Protein AF-A0A701QXY0-F1 (afdb_monomer_lite)

Sequence (76 aa):
LINSPVFTRRTAEAEARQNVSAVLVGKNINFFLTTRDVRAGEELWFDYGPDYQHFEPGEALRPTQVKEELPSSEGE

InterPro domains:
  IPR046341 SET domain superfamily [G3DSA:2.170.270.10] (7-62)
  IPR046341 SET domain superfamily [SSF82199] (27-54)

Structure (mmCIF, N/CA/C/O backbone):
data_AF-A0A701QXY0-F1
#
_entry.id   AF-A0A701QXY0-F1
#
loop_
_atom_site.group_PDB
_atom_site.id
_atom_site.type_symbol
_atom_site.label_atom_id
_atom_site.label_alt_id
_atom_site.label_comp_id
_atom_site.label_asym_id
_atom_site.label_entity_id
_atom_site.label_seq_id
_atom_site.pdbx_PDB_ins_code
_atom_site.Cartn_x
_atom_site.Cartn_y
_atom_site.Cartn_z
_atom_site.occupancy
_atom_site.B_iso_or_equiv
_atom_site.auth_seq_id
_atom_site.auth_comp_id
_atom_site.auth_asym_id
_atom_site.auth_atom_id
_atom_site.pdbx_PDB_model_num
ATOM 1 N N . LEU A 1 1 ? 23.711 -7.961 20.174 1.00 35.91 1 LEU A N 1
ATOM 2 C CA . LEU A 1 1 ? 23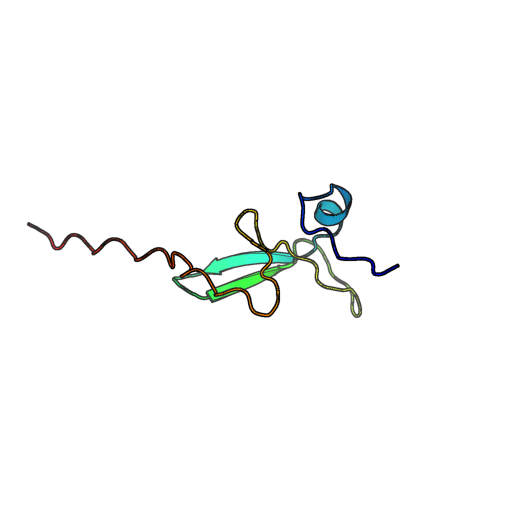.248 -6.711 19.534 1.00 35.91 1 LEU A CA 1
ATOM 3 C C . LEU A 1 1 ? 21.877 -7.002 18.954 1.00 35.91 1 LEU A C 1
ATOM 5 O O . LEU A 1 1 ? 21.789 -7.748 17.990 1.00 35.91 1 LEU A O 1
ATOM 9 N N . ILE A 1 2 ? 20.821 -6.549 19.626 1.00 33.75 2 ILE A N 1
ATOM 10 C CA . ILE A 1 2 ? 19.450 -6.682 19.130 1.00 33.75 2 ILE A CA 1
ATOM 11 C C . ILE A 1 2 ? 19.235 -5.470 18.226 1.00 33.75 2 ILE A C 1
ATOM 13 O O . ILE A 1 2 ? 19.324 -4.339 18.695 1.00 33.75 2 ILE A O 1
ATOM 17 N N . ASN A 1 3 ? 19.051 -5.710 16.928 1.00 40.22 3 ASN A N 1
ATOM 18 C CA . ASN A 1 3 ? 18.581 -4.690 15.996 1.00 40.22 3 ASN A CA 1
ATOM 19 C C . ASN A 1 3 ? 17.134 -4.371 16.375 1.00 40.22 3 ASN A C 1
ATOM 21 O O . ASN A 1 3 ? 16.214 -5.013 15.876 1.00 40.22 3 ASN A O 1
ATOM 25 N N . SER A 1 4 ? 16.929 -3.431 17.294 1.00 41.94 4 SER A N 1
ATOM 26 C CA . SER A 1 4 ? 15.607 -2.844 17.484 1.00 41.94 4 SER A CA 1
ATOM 27 C C . SER A 1 4 ? 15.269 -2.088 16.198 1.00 41.94 4 SER A C 1
ATOM 29 O O . SER A 1 4 ? 16.038 -1.197 15.823 1.00 41.94 4 SER A O 1
ATOM 31 N N . PRO A 1 5 ? 14.195 -2.449 15.474 1.00 46.97 5 PRO A N 1
ATOM 32 C CA . PRO A 1 5 ? 13.786 -1.698 14.301 1.00 46.97 5 PRO A CA 1
ATOM 33 C C . PRO A 1 5 ? 13.465 -0.273 14.745 1.00 46.97 5 PRO A C 1
ATOM 35 O O . PRO A 1 5 ? 12.555 -0.020 15.530 1.00 46.97 5 PRO A O 1
ATOM 38 N N . VAL A 1 6 ? 14.278 0.666 14.283 1.00 47.78 6 VAL A N 1
ATOM 39 C CA . VAL A 1 6 ? 14.079 2.082 14.544 1.00 47.78 6 VAL A CA 1
ATOM 40 C C . VAL A 1 6 ? 12.968 2.546 13.600 1.00 47.78 6 VAL A C 1
ATOM 42 O O . VAL A 1 6 ? 13.206 2.793 12.423 1.00 47.78 6 VAL A O 1
ATOM 45 N N . PHE A 1 7 ? 11.739 2.634 14.114 1.00 55.75 7 PHE A N 1
ATOM 46 C CA . PHE A 1 7 ? 10.550 3.126 13.398 1.00 55.75 7 PHE A CA 1
ATOM 47 C C . PHE A 1 7 ? 10.558 4.654 13.178 1.00 55.75 7 PHE A C 1
ATOM 49 O O . PHE A 1 7 ? 9.508 5.261 12.977 1.00 55.75 7 PHE A O 1
ATOM 56 N N . THR A 1 8 ? 11.711 5.330 13.238 1.00 51.72 8 THR A N 1
ATOM 57 C CA . THR A 1 8 ? 11.774 6.768 12.956 1.00 51.72 8 THR A CA 1
ATOM 58 C C . THR A 1 8 ? 12.009 7.040 11.475 1.00 51.72 8 THR A C 1
ATOM 60 O O . THR A 1 8 ? 13.004 6.613 10.904 1.00 51.72 8 THR A O 1
ATOM 63 N N . ARG A 1 9 ? 11.094 7.846 10.917 1.00 54.34 9 ARG A N 1
ATOM 64 C CA . ARG A 1 9 ? 11.152 8.593 9.648 1.00 54.34 9 ARG A CA 1
ATOM 65 C C . ARG A 1 9 ? 11.447 7.754 8.395 1.00 54.34 9 ARG A C 1
ATOM 67 O O . ARG A 1 9 ? 12.544 7.240 8.225 1.00 54.34 9 ARG A O 1
ATOM 74 N N . ARG A 1 10 ? 10.479 7.746 7.463 1.00 58.41 10 ARG A N 1
ATOM 75 C CA . ARG A 1 10 ? 10.612 7.300 6.059 1.00 58.41 10 ARG A CA 1
ATOM 76 C C . ARG A 1 10 ? 12.039 7.493 5.538 1.00 58.41 10 ARG A C 1
ATOM 78 O O . ARG A 1 10 ? 12.480 8.625 5.330 1.00 58.41 10 ARG A O 1
ATOM 85 N N . THR A 1 11 ? 12.764 6.393 5.357 1.00 65.56 11 THR A N 1
ATOM 86 C CA . THR A 1 11 ? 14.027 6.409 4.622 1.00 65.56 11 THR A CA 1
ATOM 87 C C . THR A 1 11 ? 13.697 6.364 3.133 1.00 65.56 11 THR A C 1
ATOM 89 O O . THR A 1 11 ? 12.748 5.694 2.726 1.00 65.56 11 THR A O 1
ATOM 92 N N . ALA A 1 12 ? 14.480 7.053 2.299 1.00 62.06 12 ALA A N 1
ATOM 93 C CA . ALA A 1 12 ? 14.282 7.027 0.845 1.00 62.06 12 ALA A CA 1
ATOM 94 C C . ALA A 1 12 ? 14.326 5.591 0.276 1.00 62.06 12 ALA A C 1
ATOM 96 O O . ALA A 1 12 ? 13.668 5.279 -0.711 1.00 62.06 12 ALA A O 1
ATOM 97 N N . GLU A 1 13 ? 15.068 4.698 0.935 1.00 66.31 13 GLU A N 1
ATOM 98 C CA . GLU A 1 13 ? 15.129 3.271 0.619 1.00 66.31 13 GLU A CA 1
ATOM 99 C C . GLU A 1 13 ? 13.813 2.537 0.923 1.00 66.31 13 GLU A C 1
ATOM 101 O O . GLU A 1 13 ? 13.380 1.714 0.119 1.0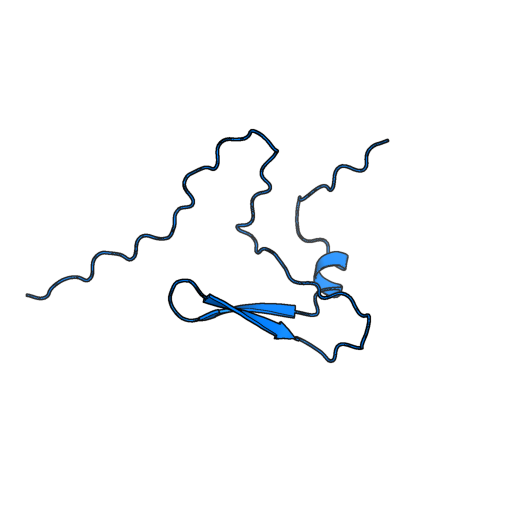0 66.31 13 GLU A O 1
ATOM 106 N N . ALA A 1 14 ? 13.158 2.837 2.050 1.00 68.81 14 ALA A N 1
ATOM 107 C CA . ALA A 1 14 ? 11.861 2.258 2.387 1.00 68.81 14 ALA A CA 1
ATOM 108 C C . ALA A 1 14 ? 10.765 2.749 1.433 1.00 68.81 14 ALA A C 1
ATOM 110 O O . ALA A 1 14 ? 9.951 1.946 0.988 1.00 68.81 14 ALA A O 1
ATOM 111 N N . GLU A 1 15 ? 10.779 4.032 1.059 1.00 69.69 15 GLU A N 1
ATOM 112 C CA . GLU A 1 15 ? 9.844 4.586 0.069 1.00 69.69 15 GLU A CA 1
ATOM 113 C C . GLU A 1 15 ? 10.045 3.963 -1.317 1.00 69.69 15 GLU A C 1
ATOM 115 O O . GLU A 1 15 ? 9.079 3.552 -1.953 1.00 69.69 15 GLU A O 1
ATOM 120 N N . ALA A 1 16 ? 11.296 3.810 -1.764 1.00 73.38 16 ALA A N 1
ATOM 121 C CA . ALA A 1 16 ? 11.609 3.209 -3.061 1.00 73.38 16 ALA A CA 1
ATOM 122 C C . ALA A 1 16 ? 11.224 1.720 -3.164 1.00 73.38 16 ALA A C 1
ATOM 124 O O . ALA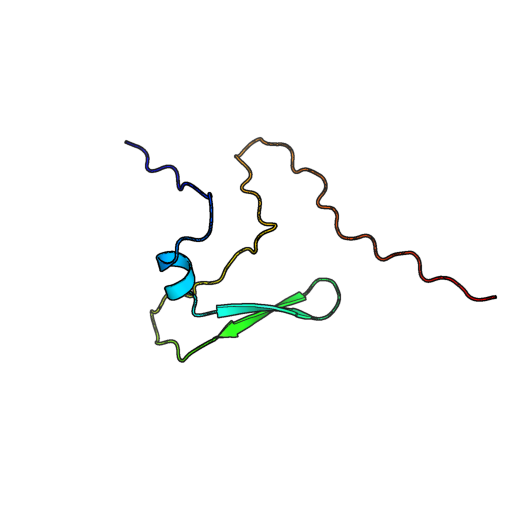 A 1 16 ? 11.091 1.192 -4.269 1.00 73.38 16 ALA A O 1
ATOM 125 N N . ARG A 1 17 ? 11.051 1.030 -2.029 1.00 80.81 17 ARG A N 1
ATOM 126 C CA . ARG A 1 17 ? 10.629 -0.379 -1.972 1.00 80.81 17 ARG A CA 1
ATOM 127 C C . ARG A 1 17 ? 9.116 -0.568 -2.011 1.00 80.81 17 ARG A C 1
ATOM 129 O O . ARG A 1 17 ? 8.679 -1.686 -2.276 1.00 80.81 17 ARG A O 1
ATOM 136 N N . GLN A 1 18 ? 8.325 0.483 -1.787 1.00 83.69 18 GLN A N 1
ATOM 137 C CA . GLN A 1 18 ? 6.866 0.380 -1.760 1.00 83.69 18 GLN A CA 1
ATOM 138 C C . GLN A 1 18 ? 6.329 -0.058 -3.123 1.00 83.69 18 GLN A C 1
ATOM 140 O O . GLN A 1 18 ? 6.556 0.584 -4.148 1.00 83.69 18 GLN A O 1
ATOM 145 N N . ASN A 1 19 ? 5.607 -1.174 -3.128 1.00 91.69 19 ASN A N 1
ATOM 146 C CA . ASN A 1 19 ? 4.941 -1.722 -4.308 1.00 91.69 19 ASN A CA 1
ATOM 147 C C . ASN A 1 19 ? 3.425 -1.853 -4.107 1.00 91.69 19 ASN A C 1
ATOM 149 O O . ASN A 1 19 ? 2.725 -2.270 -5.029 1.00 91.69 19 ASN A O 1
ATOM 153 N N . VAL A 1 20 ? 2.921 -1.453 -2.935 1.00 92.44 20 VAL A N 1
ATOM 154 C CA . VAL A 1 20 ? 1.505 -1.434 -2.576 1.00 92.44 20 VAL A CA 1
ATOM 155 C C . VAL A 1 20 ? 1.150 -0.101 -1.909 1.00 92.44 20 VAL A C 1
ATOM 157 O O . VAL A 1 20 ? 1.882 0.402 -1.058 1.00 92.44 20 VAL A O 1
ATOM 160 N N . SER A 1 21 ? 0.006 0.467 -2.281 1.00 88.75 21 SER A N 1
ATOM 161 C CA . SER A 1 21 ? -0.637 1.596 -1.608 1.00 88.75 21 SER A CA 1
ATOM 162 C C . SER A 1 21 ? -1.890 1.134 -0.865 1.00 88.75 21 SER A C 1
ATOM 164 O O . SER A 1 21 ? -2.558 0.193 -1.290 1.00 88.75 21 SER A O 1
ATOM 166 N N . ALA A 1 22 ? -2.216 1.794 0.246 1.00 88.44 22 ALA A N 1
ATOM 167 C CA . ALA A 1 22 ? -3.452 1.569 0.989 1.00 88.44 22 ALA A CA 1
ATOM 168 C C . ALA A 1 22 ? -4.441 2.709 0.713 1.00 88.44 22 ALA A C 1
ATOM 170 O O . ALA A 1 22 ? -4.079 3.884 0.778 1.00 88.44 22 ALA A O 1
ATOM 171 N N . VAL A 1 23 ? -5.690 2.365 0.408 1.00 86.88 23 VAL A N 1
ATOM 172 C CA . VAL A 1 23 ? -6.778 3.313 0.153 1.00 86.88 23 VAL A CA 1
ATOM 173 C C . VAL A 1 23 ? -7.959 2.962 1.045 1.00 86.88 23 VAL A C 1
ATOM 175 O O . VAL A 1 23 ? -8.469 1.842 1.004 1.00 86.88 23 VAL A O 1
ATOM 178 N N . LEU A 1 24 ? -8.4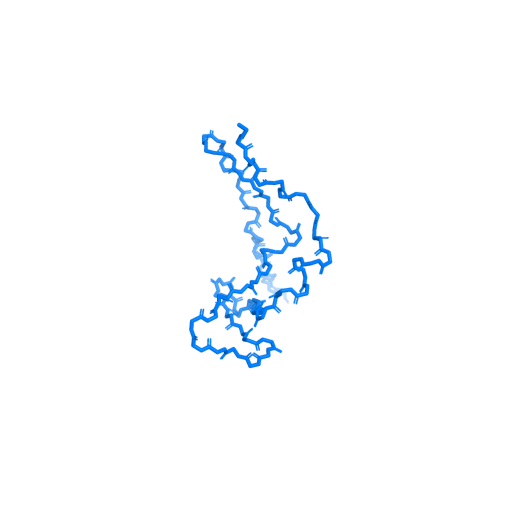18 3.933 1.832 1.00 84.19 24 LEU A N 1
ATOM 179 C CA . LEU A 1 24 ? -9.620 3.791 2.645 1.00 84.19 24 LEU A CA 1
ATOM 180 C C . LEU A 1 24 ? -10.863 3.932 1.758 1.00 84.19 24 LEU A C 1
ATOM 182 O O . LEU A 1 24 ? -11.033 4.932 1.061 1.00 84.19 24 LEU A O 1
ATOM 186 N N . VAL A 1 25 ? -11.746 2.940 1.806 1.00 84.81 25 VAL A N 1
ATOM 187 C CA . VAL A 1 25 ? -13.032 2.935 1.106 1.00 84.81 25 VAL A CA 1
ATOM 188 C C . VAL A 1 25 ? -14.150 2.780 2.133 1.00 84.81 25 VAL A C 1
ATOM 190 O O . VAL A 1 25 ? -14.185 1.833 2.921 1.00 84.81 25 VAL A O 1
ATOM 193 N N . GLY A 1 26 ? -15.092 3.723 2.125 1.00 84.06 26 GLY A N 1
ATOM 194 C CA . GLY A 1 26 ? -16.106 3.816 3.171 1.00 84.06 26 GLY A CA 1
ATOM 195 C C . GLY A 1 26 ? -15.485 4.202 4.516 1.00 84.06 26 GLY A C 1
ATOM 196 O O . GLY A 1 26 ? -14.549 4.994 4.562 1.00 84.06 26 GLY A O 1
ATOM 197 N N . LYS A 1 27 ? -16.021 3.663 5.617 1.00 80.62 27 LYS A N 1
ATOM 198 C CA . LYS A 1 27 ? -15.575 4.038 6.970 1.00 80.62 27 LYS A CA 1
ATOM 199 C C . LYS A 1 27 ? -14.362 3.256 7.467 1.00 80.62 27 LYS A C 1
ATOM 201 O O . LYS A 1 27 ? -13.470 3.853 8.048 1.00 80.62 27 LYS A O 1
ATOM 206 N N . ASN A 1 28 ? -14.338 1.938 7.251 1.00 82.12 28 ASN A N 1
ATOM 207 C CA . ASN A 1 28 ? -13.440 1.034 7.985 1.00 82.12 28 ASN A CA 1
ATOM 208 C C . ASN A 1 28 ? -12.772 -0.037 7.104 1.00 82.12 28 ASN A C 1
ATOM 210 O O . ASN A 1 28 ? -12.271 -1.029 7.629 1.00 82.12 28 ASN A O 1
ATOM 214 N N . ILE A 1 29 ? -12.804 0.107 5.775 1.00 85.12 29 ILE A N 1
ATOM 215 C CA . ILE A 1 29 ? -12.263 -0.904 4.856 1.00 85.12 29 ILE A CA 1
ATOM 216 C C . ILE A 1 29 ? -11.071 -0.316 4.112 1.00 85.12 29 ILE A C 1
ATOM 218 O O . ILE A 1 29 ? -11.210 0.676 3.403 1.00 85.12 29 ILE A O 1
ATOM 222 N N . ASN A 1 30 ? -9.906 -0.948 4.247 1.00 87.00 30 ASN A N 1
ATOM 223 C CA . ASN A 1 30 ? -8.723 -0.607 3.464 1.00 87.00 30 ASN A CA 1
ATOM 224 C C . ASN A 1 30 ? -8.597 -1.553 2.270 1.00 87.00 30 ASN A C 1
ATOM 226 O O . ASN A 1 30 ? -8.618 -2.774 2.429 1.00 87.00 30 ASN A O 1
ATOM 230 N N . PHE A 1 31 ? -8.437 -0.978 1.084 1.00 91.38 31 PHE A N 1
ATOM 231 C CA . PHE A 1 31 ? -8.037 -1.680 -0.125 1.00 91.38 31 PHE A CA 1
ATOM 232 C C . PHE A 1 31 ? -6.547 -1.463 -0.356 1.00 91.38 31 PHE A C 1
ATOM 234 O O . PHE A 1 31 ? -6.054 -0.343 -0.247 1.00 91.38 31 PHE A O 1
ATOM 241 N N . PHE A 1 32 ? -5.845 -2.537 -0.696 1.00 91.25 32 PHE A N 1
ATOM 242 C CA . PHE A 1 32 ? -4.417 -2.511 -0.980 1.00 91.25 32 PHE A CA 1
ATOM 243 C C . PHE A 1 32 ? -4.212 -2.698 -2.479 1.00 91.25 32 PHE A C 1
ATOM 245 O O . PHE A 1 32 ? -4.626 -3.714 -3.038 1.00 91.25 32 PHE A O 1
ATOM 252 N N . LEU A 1 33 ? -3.620 -1.703 -3.135 1.00 93.00 33 LEU A N 1
ATOM 253 C CA . LEU A 1 33 ? -3.459 -1.664 -4.585 1.00 93.00 33 LEU A CA 1
ATOM 254 C C . LEU A 1 33 ? -1.981 -1.690 -4.945 1.00 93.00 33 LEU A C 1
ATOM 256 O O . LEU A 1 33 ? -1.189 -0.923 -4.406 1.00 93.00 33 LEU A O 1
ATOM 260 N N . THR A 1 34 ? -1.604 -2.547 -5.886 1.00 94.38 34 THR A N 1
ATOM 261 C CA . THR A 1 34 ? -0.234 -2.584 -6.398 1.00 94.38 34 THR A CA 1
ATOM 262 C C . THR A 1 34 ? 0.078 -1.312 -7.187 1.00 94.38 34 THR A C 1
ATOM 264 O O . THR A 1 34 ? -0.691 -0.925 -8.066 1.00 94.38 34 THR A O 1
ATOM 267 N N . THR A 1 35 ? 1.213 -0.671 -6.910 1.00 91.19 35 THR A N 1
ATOM 268 C CA . THR A 1 35 ? 1.656 0.563 -7.594 1.00 91.19 35 THR A CA 1
ATOM 269 C C . THR A 1 35 ? 2.516 0.290 -8.829 1.00 91.19 35 THR A C 1
ATOM 271 O O . THR A 1 35 ? 2.817 1.203 -9.598 1.00 91.19 35 THR A O 1
ATOM 274 N N . ARG A 1 36 ? 2.907 -0.971 -9.023 1.00 91.62 36 ARG A N 1
ATOM 275 C CA . ARG A 1 36 ? 3.652 -1.500 -10.168 1.00 91.62 36 ARG A CA 1
ATOM 276 C C . ARG A 1 36 ? 3.383 -2.996 -10.311 1.00 91.62 36 ARG A C 1
ATOM 278 O O . ARG A 1 36 ? 2.798 -3.598 -9.414 1.00 91.62 36 ARG A O 1
ATOM 285 N N . ASP A 1 37 ? 3.871 -3.600 -11.389 1.00 95.06 37 ASP A N 1
ATOM 286 C CA . ASP A 1 37 ? 3.852 -5.055 -11.534 1.00 95.06 37 ASP A CA 1
ATOM 287 C C . ASP A 1 37 ? 4.641 -5.728 -10.398 1.00 95.06 37 ASP A C 1
ATOM 289 O O . ASP A 1 37 ? 5.769 -5.329 -10.074 1.00 95.06 37 ASP A O 1
ATOM 293 N N . VAL A 1 38 ? 4.036 -6.761 -9.809 1.00 93.25 38 VAL A N 1
ATOM 294 C CA . VAL A 1 38 ? 4.603 -7.571 -8.723 1.00 93.25 38 VAL A CA 1
ATOM 295 C C . VAL A 1 38 ? 4.725 -9.014 -9.194 1.00 93.25 38 VAL A C 1
ATOM 297 O O . VAL A 1 38 ? 3.812 -9.561 -9.816 1.00 93.25 38 VAL A O 1
ATOM 300 N N . ARG A 1 39 ? 5.867 -9.645 -8.918 1.00 95.38 39 ARG A N 1
ATOM 301 C CA . ARG A 1 39 ? 6.140 -11.031 -9.322 1.00 95.38 39 ARG A CA 1
ATOM 302 C C . ARG A 1 39 ? 5.774 -12.026 -8.224 1.00 95.38 39 ARG A C 1
ATOM 304 O O . ARG A 1 39 ? 5.749 -11.704 -7.042 1.00 95.38 39 ARG A O 1
ATOM 311 N N . ALA A 1 40 ? 5.540 -13.277 -8.615 1.00 95.62 40 ALA A N 1
ATOM 312 C CA . ALA A 1 40 ? 5.344 -14.355 -7.651 1.00 95.62 40 ALA A CA 1
ATOM 313 C C . ALA A 1 40 ? 6.580 -14.509 -6.745 1.00 95.62 40 ALA A C 1
ATOM 315 O O . ALA A 1 40 ? 7.708 -14.566 -7.236 1.00 95.62 40 ALA A O 1
ATOM 316 N N . GLY A 1 41 ? 6.350 -14.581 -5.432 1.00 95.62 41 GLY A N 1
ATOM 317 C CA . GLY A 1 41 ? 7.409 -14.647 -4.420 1.00 95.62 41 GLY A CA 1
ATOM 318 C C . GLY A 1 41 ? 8.019 -13.294 -4.040 1.00 95.62 41 GLY A C 1
ATOM 319 O O . GLY A 1 41 ? 8.891 -13.256 -3.178 1.00 95.62 41 GLY A O 1
ATOM 320 N N . GLU A 1 42 ? 7.576 -12.194 -4.649 1.00 93.62 42 GLU A N 1
ATOM 321 C CA . GLU A 1 42 ? 7.954 -10.849 -4.229 1.00 93.62 42 GLU A CA 1
ATOM 322 C C . GLU A 1 42 ? 7.148 -10.422 -2.992 1.00 93.62 42 GLU A C 1
ATOM 324 O O . GLU A 1 42 ? 5.941 -10.648 -2.911 1.00 93.62 42 GLU A O 1
ATOM 329 N N . GLU A 1 43 ? 7.822 -9.807 -2.022 1.00 92.38 43 GLU A N 1
ATOM 330 C CA . GLU A 1 43 ? 7.185 -9.294 -0.811 1.00 92.38 43 GLU A CA 1
ATOM 331 C C . GLU A 1 43 ? 6.401 -8.007 -1.100 1.00 92.38 43 GLU A C 1
ATOM 333 O O . GLU A 1 43 ? 6.848 -7.136 -1.854 1.00 92.38 43 GLU A O 1
ATOM 338 N N . LEU A 1 44 ? 5.216 -7.894 -0.499 1.00 92.75 44 LEU A N 1
ATOM 339 C CA . LEU A 1 44 ? 4.367 -6.715 -0.611 1.00 92.75 44 LEU A CA 1
ATOM 340 C C . LEU A 1 44 ? 4.749 -5.702 0.467 1.00 92.75 44 LEU A C 1
ATOM 342 O O . LEU A 1 44 ? 4.630 -5.973 1.660 1.00 92.75 44 LEU A O 1
ATOM 346 N N . TRP A 1 45 ? 5.159 -4.518 0.030 1.00 90.44 45 TRP A N 1
ATOM 347 C CA . TRP A 1 45 ? 5.604 -3.419 0.871 1.00 90.44 45 TRP A CA 1
ATOM 348 C C . TRP A 1 45 ? 4.659 -2.233 0.714 1.00 90.44 45 TRP A C 1
ATOM 350 O O . TRP A 1 45 ? 4.514 -1.684 -0.382 1.00 90.44 45 TRP A O 1
ATOM 360 N N . PHE A 1 46 ? 4.062 -1.807 1.823 1.00 87.81 46 PHE A N 1
ATOM 361 C CA . PHE A 1 46 ? 3.263 -0.589 1.919 1.00 87.81 46 PHE A CA 1
ATOM 362 C C . PHE A 1 46 ? 3.622 0.188 3.184 1.00 87.81 46 PHE A C 1
ATOM 364 O O . PHE A 1 46 ? 4.193 -0.350 4.133 1.00 87.81 46 PHE A O 1
ATOM 371 N N . ASP A 1 47 ? 3.307 1.477 3.171 1.00 81.50 47 ASP A N 1
ATOM 372 C CA . ASP A 1 47 ? 3.506 2.362 4.312 1.00 81.50 47 ASP A CA 1
ATOM 373 C C . ASP A 1 47 ? 2.378 2.209 5.335 1.00 81.50 47 ASP A C 1
ATOM 375 O O . ASP A 1 47 ? 1.208 2.148 4.955 1.00 81.50 47 ASP A O 1
ATOM 379 N N . TYR A 1 48 ? 2.710 2.233 6.626 1.00 79.69 48 TYR A N 1
ATOM 380 C CA . TYR A 1 48 ? 1.703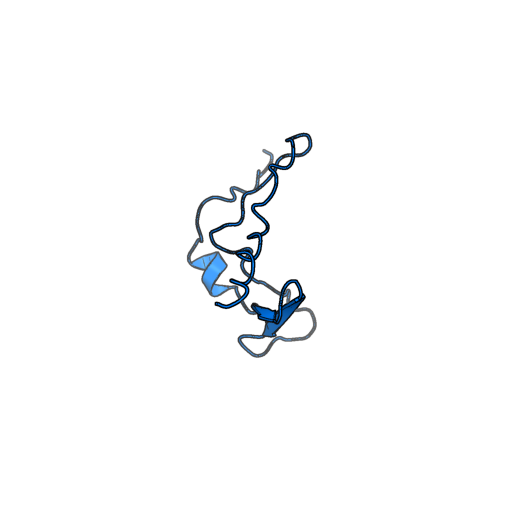 2.315 7.688 1.00 79.69 48 TYR A CA 1
ATOM 381 C C . TYR A 1 48 ? 1.066 3.711 7.791 1.00 79.69 48 TYR A C 1
ATOM 383 O O . TYR A 1 48 ? 0.011 3.866 8.404 1.00 79.69 48 TYR A O 1
ATOM 391 N N . GLY A 1 49 ? 1.685 4.714 7.172 1.00 76.00 49 GLY A N 1
ATOM 392 C CA . GLY A 1 49 ? 1.269 6.103 7.174 1.00 76.00 49 GLY A CA 1
ATOM 393 C C . GLY A 1 49 ? 2.071 6.953 8.164 1.00 76.00 49 GLY A C 1
ATOM 394 O O . GLY A 1 49 ? 2.697 6.435 9.091 1.00 76.00 49 GLY A O 1
ATOM 395 N N . PRO A 1 50 ? 2.037 8.286 7.996 1.00 73.75 50 PRO A N 1
ATOM 396 C CA . PRO A 1 50 ? 2.722 9.218 8.891 1.00 73.75 50 PRO A CA 1
ATOM 397 C C . PRO A 1 50 ? 2.158 9.204 10.319 1.00 73.75 50 PRO A C 1
ATOM 399 O O . PRO A 1 50 ? 2.874 9.554 11.253 1.00 73.75 50 PRO A O 1
ATOM 402 N N . ASP A 1 51 ? 0.902 8.782 10.479 1.00 74.00 51 ASP A N 1
ATOM 403 C CA . ASP A 1 51 ? 0.206 8.712 11.767 1.00 74.00 51 ASP A CA 1
ATOM 404 C C . ASP A 1 51 ? 0.442 7.380 12.498 1.00 74.00 51 ASP A C 1
ATOM 406 O O . ASP A 1 51 ? -0.067 7.171 13.601 1.00 74.00 51 ASP A O 1
ATOM 410 N N . TYR A 1 52 ? 1.204 6.458 11.899 1.00 75.88 52 TYR A N 1
ATOM 411 C CA . TYR A 1 52 ? 1.556 5.213 12.561 1.00 75.88 52 TYR A CA 1
ATOM 412 C C . TYR A 1 52 ? 2.502 5.479 13.727 1.00 75.88 52 TYR A C 1
ATOM 414 O O . TYR A 1 52 ? 3.619 5.972 13.559 1.00 75.88 52 TYR A O 1
ATOM 422 N N . GLN A 1 53 ? 2.064 5.078 14.913 1.00 73.12 53 GLN A N 1
ATOM 423 C CA . GLN A 1 53 ? 2.876 5.078 16.113 1.00 73.12 53 GLN A CA 1
ATOM 424 C C . GLN A 1 53 ? 3.158 3.632 16.510 1.00 73.12 53 GLN A C 1
ATOM 426 O O . GLN A 1 53 ? 2.237 2.829 16.655 1.00 73.12 53 GLN A O 1
ATOM 431 N N . HIS A 1 54 ? 4.438 3.293 16.657 1.00 74.00 54 HIS A N 1
ATOM 432 C CA . HIS A 1 54 ? 4.821 1.999 17.206 1.00 74.00 54 HIS A CA 1
ATOM 433 C C . HIS A 1 54 ? 4.392 1.923 18.677 1.00 74.00 54 HIS A C 1
ATOM 435 O O . HIS A 1 54 ? 4.582 2.891 19.413 1.00 74.00 54 HIS A O 1
ATOM 441 N N . PHE A 1 55 ? 3.834 0.783 19.086 1.00 76.06 55 PHE A N 1
ATOM 442 C CA . PHE A 1 55 ? 3.461 0.507 20.473 1.00 76.06 55 PHE A CA 1
ATOM 443 C C . PHE A 1 55 ? 4.303 -0.652 20.990 1.00 76.06 55 PHE A C 1
ATOM 445 O O . PHE A 1 55 ? 4.353 -1.710 20.355 1.00 76.06 55 PHE A O 1
ATOM 452 N N . GLU A 1 56 ? 4.930 -0.466 22.148 1.00 78.12 56 GLU A N 1
ATOM 453 C CA . GLU A 1 56 ? 5.671 -1.542 22.801 1.00 78.12 56 GLU A CA 1
ATOM 454 C C . GLU A 1 56 ? 4.705 -2.503 23.519 1.00 78.12 56 GLU A C 1
ATOM 456 O O . GLU A 1 56 ? 3.677 -2.077 24.062 1.00 78.12 56 GLU A O 1
ATOM 461 N N . PRO A 1 57 ? 5.002 -3.814 23.573 1.00 74.06 57 PRO A N 1
ATOM 462 C CA . PRO A 1 57 ? 4.184 -4.763 24.320 1.00 74.06 57 PRO A CA 1
ATOM 463 C C . PRO A 1 57 ? 4.024 -4.348 25.793 1.00 74.06 57 PRO A C 1
ATOM 465 O O . PRO A 1 57 ? 5.004 -4.221 26.524 1.00 74.06 57 PRO A O 1
ATOM 468 N N . GLY A 1 58 ? 2.780 -4.165 26.243 1.00 77.06 58 GLY A N 1
ATOM 469 C CA . GLY A 1 58 ? 2.456 -3.718 27.606 1.00 77.06 58 GLY A CA 1
ATOM 470 C C . GLY A 1 58 ? 2.181 -2.217 27.735 1.00 77.06 58 GLY A C 1
ATOM 471 O O . GLY A 1 58 ? 1.728 -1.775 28.792 1.00 77.06 58 GLY A O 1
ATOM 472 N N . GLU A 1 59 ? 2.386 -1.439 26.672 1.00 75.69 59 GLU A N 1
ATOM 473 C CA . GLU A 1 59 ? 1.907 -0.063 26.600 1.00 75.69 59 GLU A CA 1
ATOM 474 C C . GLU A 1 59 ? 0.378 -0.051 26.447 1.00 75.69 59 GLU A C 1
ATOM 476 O O . GLU A 1 59 ? -0.200 -0.810 25.665 1.00 75.69 59 GLU A O 1
ATOM 481 N N . ALA A 1 60 ? -0.305 0.792 27.226 1.00 72.94 60 ALA A N 1
ATOM 482 C CA . ALA A 1 60 ? -1.745 0.951 27.086 1.00 72.94 60 ALA A CA 1
ATOM 483 C C . ALA A 1 60 ? -2.042 1.543 25.703 1.00 72.94 60 ALA A C 1
ATOM 485 O O . ALA A 1 60 ? -1.543 2.622 25.374 1.00 72.94 60 ALA A O 1
ATOM 486 N N . LEU A 1 61 ? -2.876 0.858 24.913 1.00 66.06 61 LEU A N 1
ATOM 487 C CA . LEU A 1 61 ? -3.379 1.411 23.660 1.00 66.06 61 LEU A CA 1
ATOM 488 C C . LEU A 1 61 ? -4.059 2.739 23.989 1.00 66.06 61 LEU A C 1
ATOM 490 O O . LEU A 1 61 ? -5.079 2.770 24.684 1.00 66.06 61 LEU A O 1
ATOM 494 N N . ARG A 1 62 ? -3.478 3.850 23.524 1.00 66.00 62 ARG A N 1
ATOM 495 C CA . ARG A 1 62 ? -4.190 5.126 23.572 1.00 66.00 62 ARG A CA 1
ATOM 496 C C . ARG A 1 62 ? -5.468 4.925 22.768 1.00 66.00 62 ARG A C 1
ATOM 498 O O . ARG A 1 62 ? -5.381 4.284 21.719 1.00 66.00 62 ARG A O 1
ATOM 505 N N . PRO A 1 63 ? -6.631 5.422 23.228 1.00 59.31 63 PRO A N 1
ATOM 506 C CA . PRO A 1 63 ? -7.817 5.394 22.399 1.00 59.31 63 PRO A CA 1
ATOM 507 C C . PRO A 1 63 ? -7.419 6.065 21.094 1.00 59.31 63 PRO A C 1
ATOM 509 O O . PRO A 1 63 ? -7.118 7.261 21.074 1.00 59.31 63 PRO A O 1
ATOM 512 N N . THR A 1 64 ? -7.306 5.269 20.027 1.00 55.16 64 THR A N 1
ATOM 513 C CA . THR A 1 64 ? -7.194 5.807 18.686 1.00 55.16 64 THR A CA 1
ATOM 514 C C . THR A 1 64 ? -8.345 6.785 18.615 1.00 55.16 64 THR A C 1
ATOM 516 O O . THR A 1 64 ? -9.477 6.4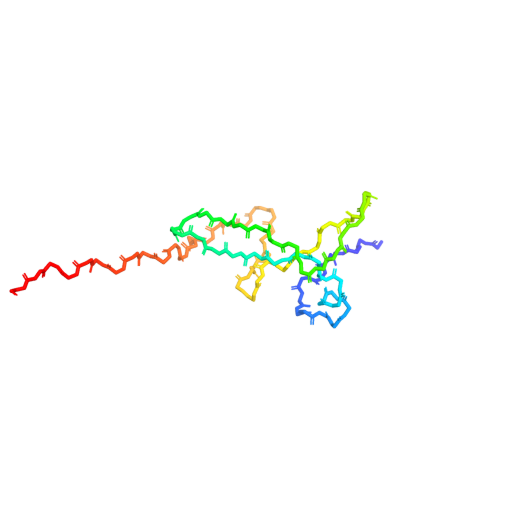19 18.942 1.00 55.16 64 THR A O 1
ATOM 519 N N . GLN A 1 65 ? -8.061 8.034 18.263 1.00 48.28 65 GLN A N 1
ATOM 520 C CA . GLN A 1 65 ? -9.093 8.907 17.743 1.00 48.28 65 GLN A CA 1
ATOM 521 C C . GLN A 1 65 ? -9.561 8.229 16.452 1.00 48.28 65 GLN A C 1
ATOM 523 O O . GLN A 1 65 ? -9.167 8.609 15.354 1.00 48.28 65 GLN A O 1
ATOM 528 N N . VAL A 1 66 ? -10.353 7.155 16.576 1.00 49.09 66 VAL A N 1
ATOM 529 C CA . VAL A 1 66 ? -11.378 6.821 15.608 1.00 49.09 66 VAL A CA 1
ATOM 530 C C . VAL A 1 66 ? -12.058 8.153 15.479 1.00 49.09 66 VAL A C 1
ATOM 532 O O . VAL A 1 66 ? -12.618 8.634 16.461 1.00 49.09 66 VAL A O 1
ATOM 535 N N . LYS A 1 67 ? -11.805 8.829 14.361 1.00 47.09 67 LYS A N 1
ATOM 536 C CA . LYS A 1 67 ? -12.405 10.110 14.055 1.00 47.09 67 LYS A CA 1
ATOM 537 C C . LYS A 1 67 ? -13.894 9.855 14.196 1.00 47.09 67 LYS A C 1
ATOM 539 O O . LYS A 1 67 ? -14.490 9.256 13.303 1.00 47.09 67 LYS A O 1
ATOM 544 N N . GLU A 1 68 ? -14.436 10.182 15.366 1.00 44.38 68 GLU A N 1
ATOM 545 C CA . GLU A 1 68 ? -15.860 10.170 15.596 1.00 44.38 68 GLU A CA 1
ATOM 546 C C . GLU A 1 68 ? -16.380 11.050 14.478 1.00 44.38 68 GLU A C 1
ATOM 548 O O . GLU A 1 68 ? -15.932 12.185 14.275 1.00 44.38 68 GLU A O 1
ATOM 553 N N . GLU A 1 69 ? -17.184 10.436 13.624 1.00 49.78 69 GLU A N 1
ATOM 554 C CA . GLU A 1 69 ? -17.861 11.165 12.582 1.00 49.78 69 GLU A CA 1
ATOM 555 C C . GLU A 1 69 ? -18.609 12.287 13.301 1.00 49.78 69 GLU A C 1
ATOM 557 O O . GLU A 1 69 ? -19.341 12.018 14.257 1.00 49.78 69 GLU A O 1
ATOM 562 N N . LEU A 1 70 ? -18.338 13.541 12.913 1.00 50.88 70 LEU A N 1
ATOM 563 C CA . LEU A 1 70 ? -19.077 14.686 13.437 1.00 50.88 70 LEU A CA 1
ATOM 564 C C . LEU A 1 70 ? -20.564 14.322 13.370 1.00 50.88 70 LEU A C 1
ATOM 566 O O . LEU A 1 70 ? -20.982 13.832 12.314 1.00 50.88 70 LEU A O 1
ATOM 570 N N . PRO A 1 71 ? -21.343 14.506 14.453 1.00 47.50 71 PRO A N 1
ATOM 571 C CA . PRO A 1 71 ? -22.762 14.208 14.405 1.00 47.50 71 PRO A CA 1
ATOM 572 C C . PRO A 1 71 ? -23.334 14.953 13.206 1.00 47.50 71 PRO A C 1
ATOM 574 O O . PRO A 1 71 ? -23.113 16.159 13.056 1.00 47.50 71 PRO A O 1
ATOM 577 N N . SER A 1 72 ? -23.984 14.211 12.310 1.00 56.75 72 SER A N 1
ATOM 578 C CA . SER A 1 72 ? -24.728 14.773 11.193 1.00 56.75 72 SER A CA 1
ATOM 579 C C . SER A 1 72 ? -25.575 15.903 11.763 1.00 56.75 72 SER A C 1
ATOM 581 O O . SER A 1 72 ? -26.370 15.650 12.667 1.00 56.75 72 SER A O 1
ATOM 583 N N . SER A 1 73 ? -25.372 17.138 11.300 1.00 56.56 73 SER A N 1
ATOM 584 C CA . SER A 1 73 ? -26.274 18.226 11.663 1.00 56.56 73 SER A CA 1
ATOM 585 C C . SER A 1 73 ? -27.648 17.820 11.147 1.00 56.56 73 SER A C 1
ATOM 587 O O . SER A 1 73 ? -27.883 17.842 9.938 1.00 56.56 73 SER A O 1
ATOM 589 N N . GLU A 1 74 ? -28.521 17.360 12.041 1.00 51.84 74 GLU A N 1
ATOM 590 C CA . GLU A 1 74 ? -29.939 17.288 11.738 1.00 51.84 74 GLU A CA 1
ATOM 591 C C . GLU A 1 74 ? -30.396 18.716 11.449 1.00 51.84 74 GLU A C 1
ATOM 593 O O . GLU A 1 74 ? -29.953 19.672 12.090 1.00 51.84 74 GLU A O 1
ATOM 598 N N . GLY A 1 75 ? -31.154 18.837 10.364 1.00 50.44 75 GLY A N 1
ATOM 599 C CA . GLY A 1 75 ? -31.529 20.109 9.779 1.00 50.44 75 GLY A CA 1
ATOM 600 C C . GLY A 1 75 ? -32.356 20.982 10.714 1.00 50.44 75 GLY A C 1
ATOM 601 O O . GLY A 1 75 ? -33.061 20.492 11.596 1.00 50.44 75 GLY A O 1
ATOM 602 N N . GLU A 1 76 ? -32.298 22.279 10.435 1.00 39.41 76 GLU A N 1
ATOM 603 C CA . GLU A 1 76 ? -33.440 23.177 10.615 1.00 39.41 76 GLU A CA 1
ATOM 604 C C . GLU A 1 76 ? -34.186 23.316 9.285 1.00 39.41 76 GLU A C 1
ATOM 606 O O . GLU A 1 76 ? -33.508 23.402 8.230 1.00 39.41 76 GLU A O 1
#

Secondary structure (DSSP, 8-state):
--------S--HHHHHH--EEEEEETTTEEEEEESS---TTPPP-----TT-----TT---------PPPPP----

Foldseek 3Di:
DDPPPPPPDDDPVLVVLAQWEWDDDPQDDIDIDGPDDDDPPGDHHYDPDPPDDDDDPPDPPDPPCSVPDDPDPDDD

Radius of gyration: 17.52 Å; chains: 1; bounding box: 57×38×39 Å

pLDDT: mean 71.82, std 17.88, range [33.75, 95.62]

Organism: NCBI:txid1967623